Protein AF-A0ABD7SQX8-F1 (afdb_monomer_lite)

pLDDT: mean 85.91, std 11.23, range [38.31, 96.44]

Organism: Vibrio cholerae (NCBI:txid666)

Foldseek 3Di:
DPQDFPDWDWDAAPVGHIWIWGFGDDDQFTQKIFIAHPVDTQAIDGQPRSPHVPSVVLVVCCVPPPCSHDDSNCSHVLSVQLVVLVVDPDPDSVVSSVLVSVVWDWDQDDDPRPDTDTD

Structure (mmCIF, N/CA/C/O backbone):
data_AF-A0ABD7SQX8-F1
#
_entry.id   AF-A0ABD7SQX8-F1
#
loop_
_atom_site.group_PDB
_atom_site.id
_atom_site.type_symbol
_atom_site.label_atom_id
_atom_site.label_alt_id
_atom_site.label_comp_id
_atom_site.label_asym_id
_atom_site.label_entity_id
_atom_site.label_seq_id
_atom_site.pdbx_PDB_ins_code
_atom_site.Cartn_x
_atom_site.Cartn_y
_atom_site.Cartn_z
_atom_site.occupancy
_atom_site.B_iso_or_equi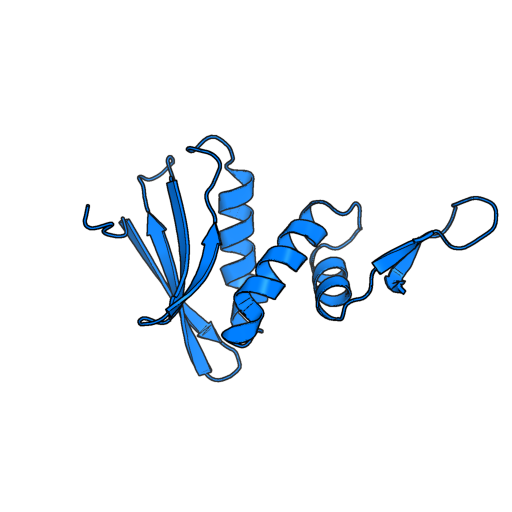v
_atom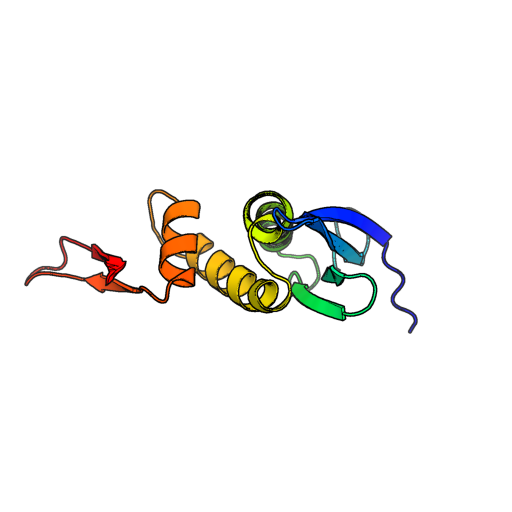_site.auth_seq_id
_atom_site.auth_comp_id
_atom_site.auth_asym_id
_atom_site.auth_atom_id
_atom_site.pdbx_PDB_model_num
ATOM 1 N N . MET A 1 1 ? 11.729 14.577 -20.513 1.00 38.31 1 MET A N 1
ATOM 2 C CA . MET A 1 1 ? 12.654 13.660 -19.813 1.00 38.31 1 MET A CA 1
ATOM 3 C C . MET A 1 1 ? 12.002 12.291 -19.755 1.00 38.31 1 MET A C 1
ATOM 5 O O . MET A 1 1 ? 10.928 12.178 -19.178 1.00 38.31 1 MET A O 1
ATOM 9 N N . ASN A 1 2 ? 12.602 11.290 -20.399 1.00 43.19 2 ASN A N 1
ATOM 10 C CA . ASN A 1 2 ? 12.151 9.903 -20.299 1.00 43.19 2 ASN A CA 1
ATOM 11 C C . ASN A 1 2 ? 12.427 9.431 -18.869 1.00 43.19 2 ASN A C 1
ATOM 13 O O . ASN A 1 2 ? 13.584 9.242 -18.506 1.00 43.19 2 ASN A O 1
ATOM 17 N N . SER A 1 3 ? 11.393 9.314 -18.033 1.00 58.78 3 SER A N 1
ATOM 18 C CA . SER A 1 3 ? 11.550 8.744 -16.695 1.00 58.78 3 SER A CA 1
ATOM 19 C C . SER A 1 3 ? 11.703 7.235 -16.842 1.00 58.78 3 SER A C 1
ATOM 21 O O . SER A 1 3 ? 10.708 6.514 -16.876 1.00 58.78 3 SER A O 1
ATOM 23 N N . VAL A 1 4 ? 12.935 6.769 -17.010 1.00 76.44 4 VAL A N 1
ATOM 24 C CA . VAL A 1 4 ? 13.254 5.343 -16.943 1.00 76.44 4 VAL A CA 1
ATOM 25 C C . VAL A 1 4 ? 13.220 4.945 -15.469 1.00 76.44 4 VAL A C 1
ATOM 27 O O . VAL A 1 4 ? 13.817 5.623 -14.632 1.00 76.44 4 VAL A O 1
ATOM 30 N N . SER A 1 5 ? 12.464 3.901 -15.136 1.00 79.50 5 SER A N 1
ATOM 31 C CA . SER A 1 5 ? 12.468 3.310 -13.796 1.00 79.50 5 SER A CA 1
ATOM 32 C C . SER A 1 5 ? 13.819 2.654 -13.529 1.00 79.50 5 SER A C 1
ATOM 34 O O . SER A 1 5 ? 14.332 1.948 -14.399 1.00 79.50 5 SER A O 1
ATOM 36 N N . SER A 1 6 ? 14.371 2.844 -12.336 1.00 85.62 6 SER A N 1
ATOM 37 C CA . SER A 1 6 ? 15.584 2.142 -11.912 1.00 85.62 6 SER A CA 1
ATOM 38 C C . SER A 1 6 ? 15.294 0.690 -11.546 1.00 85.62 6 SER A C 1
ATOM 40 O O . SER A 1 6 ? 16.097 -0.186 -11.853 1.00 85.62 6 SER A O 1
ATOM 42 N N . GLU A 1 7 ? 14.123 0.420 -10.962 1.00 88.69 7 GLU A N 1
ATOM 43 C CA . GLU A 1 7 ? 13.693 -0.929 -10.592 1.00 88.69 7 GLU A CA 1
ATOM 44 C C . GLU A 1 7 ? 12.213 -1.155 -10.917 1.00 88.69 7 GLU A C 1
ATOM 46 O O . GLU A 1 7 ? 11.389 -0.239 -10.841 1.00 88.69 7 GLU A O 1
ATOM 51 N N . ILE A 1 8 ? 11.875 -2.400 -11.266 1.00 91.75 8 ILE A N 1
ATOM 52 C CA . ILE A 1 8 ? 10.509 -2.834 -11.571 1.00 91.75 8 ILE A CA 1
ATOM 53 C C . ILE A 1 8 ? 10.228 -4.137 -10.825 1.00 91.75 8 ILE A C 1
ATOM 55 O O . ILE A 1 8 ? 10.926 -5.134 -11.003 1.00 91.75 8 ILE A O 1
ATOM 59 N N . TYR A 1 9 ? 9.154 -4.148 -10.044 1.00 92.88 9 TYR A N 1
ATOM 60 C CA . TYR A 1 9 ? 8.645 -5.316 -9.338 1.00 92.88 9 TYR A CA 1
ATOM 61 C C . TYR A 1 9 ? 7.295 -5.712 -9.926 1.00 92.88 9 TYR A C 1
ATOM 63 O O . TYR A 1 9 ? 6.458 -4.859 -10.211 1.00 92.88 9 TYR A O 1
ATOM 71 N N . THR A 1 10 ? 7.074 -7.013 -10.105 1.00 93.00 10 THR A N 1
ATOM 72 C CA . THR A 1 10 ? 5.815 -7.543 -10.642 1.00 93.00 10 THR A CA 1
ATOM 73 C C . THR A 1 10 ? 5.189 -8.523 -9.659 1.00 93.00 10 THR A C 1
ATOM 75 O O . THR A 1 10 ? 5.881 -9.378 -9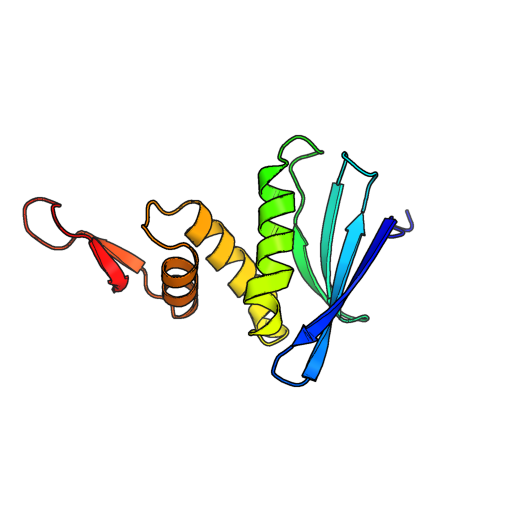.107 1.00 93.00 10 THR A O 1
ATOM 78 N N . SER A 1 11 ? 3.879 -8.425 -9.459 1.00 90.88 11 SER A N 1
ATOM 79 C CA . SER A 1 11 ? 3.086 -9.392 -8.697 1.00 90.88 11 SER A CA 1
ATOM 80 C C . SER A 1 11 ? 1.743 -9.640 -9.382 1.00 90.88 11 SER A C 1
ATOM 82 O O . SER A 1 11 ? 1.404 -9.000 -10.380 1.00 90.88 11 SER A O 1
ATOM 84 N N . ARG A 1 12 ? 0.981 -10.619 -8.890 1.00 89.12 12 ARG A N 1
ATOM 85 C CA . ARG A 1 12 ? -0.392 -10.868 -9.340 1.00 89.12 12 ARG A CA 1
ATOM 86 C C . ARG A 1 12 ? -1.354 -10.619 -8.190 1.00 89.12 12 ARG A C 1
ATOM 88 O O . ARG A 1 12 ? -1.079 -11.034 -7.067 1.00 89.12 12 ARG A O 1
ATOM 95 N N . THR A 1 13 ? -2.468 -9.955 -8.477 1.00 86.38 13 THR A N 1
ATOM 96 C CA . THR A 1 13 ? -3.578 -9.832 -7.533 1.00 86.38 13 THR A CA 1
ATOM 97 C C . THR A 1 13 ? -4.242 -11.188 -7.298 1.00 86.38 13 THR A C 1
ATOM 99 O O . THR A 1 13 ? -4.089 -12.121 -8.094 1.00 86.38 13 THR A O 1
ATOM 102 N N . ALA A 1 14 ? -5.047 -11.281 -6.240 1.00 84.50 14 ALA A N 1
ATOM 103 C CA . ALA A 1 14 ? -5.888 -12.440 -5.951 1.00 84.50 14 ALA A CA 1
ATOM 104 C C . ALA A 1 14 ? -6.856 -12.770 -7.106 1.00 84.50 14 ALA A C 1
ATOM 106 O O . ALA A 1 14 ? -7.164 -13.935 -7.335 1.00 84.50 14 ALA A O 1
ATOM 107 N N . CYS A 1 15 ? -7.285 -11.761 -7.875 1.00 84.56 15 CYS A N 1
ATOM 108 C CA . CYS A 1 15 ? -8.126 -11.924 -9.065 1.00 84.56 15 CYS A CA 1
ATOM 109 C C . CYS A 1 15 ? -7.331 -12.178 -10.367 1.00 84.56 15 CYS A C 1
ATOM 111 O O . CYS A 1 15 ? -7.912 -12.219 -11.449 1.00 84.56 15 CYS A O 1
ATOM 113 N N . GLY A 1 16 ? -6.008 -12.371 -10.287 1.00 85.62 16 GLY A N 1
ATOM 114 C CA . GLY A 1 16 ? -5.154 -12.762 -11.416 1.00 85.62 16 GLY A CA 1
ATOM 115 C C . GLY A 1 16 ? -4.605 -11.609 -12.265 1.00 85.62 16 GLY A C 1
ATOM 116 O O . GLY A 1 16 ? -3.959 -11.860 -13.283 1.00 85.62 16 GLY A O 1
ATOM 117 N N . GLN A 1 17 ? -4.815 -10.354 -11.867 1.00 88.25 17 GLN A N 1
ATOM 118 C CA . GLN A 1 17 ? -4.328 -9.177 -12.592 1.00 88.25 17 GLN A CA 1
ATOM 119 C C . GLN A 1 17 ? -2.850 -8.904 -12.277 1.00 88.25 17 GLN A C 1
ATOM 121 O O . GLN A 1 17 ? -2.424 -8.999 -11.131 1.00 88.25 17 GLN A O 1
ATOM 126 N N . THR A 1 18 ? -2.054 -8.526 -13.280 1.00 91.50 18 THR A N 1
ATOM 127 C CA . THR A 1 18 ? -0.621 -8.228 -13.093 1.00 91.50 18 THR A CA 1
ATOM 128 C C . THR A 1 18 ? -0.403 -6.826 -12.537 1.00 91.50 18 THR A C 1
ATOM 130 O O . THR A 1 18 ? -0.574 -5.861 -13.282 1.00 91.50 18 THR A O 1
ATOM 133 N N . LEU A 1 19 ? 0.045 -6.717 -11.285 1.00 92.50 19 LEU A N 1
ATOM 134 C CA . LEU A 1 19 ? 0.516 -5.477 -10.671 1.00 92.50 19 LEU A CA 1
ATOM 135 C C . LEU A 1 19 ? 1.987 -5.227 -11.010 1.00 92.50 19 LEU A C 1
ATOM 137 O O . LEU A 1 19 ? 2.813 -6.133 -10.931 1.00 92.50 19 LEU A O 1
ATOM 141 N N . ILE A 1 20 ? 2.311 -3.981 -11.325 1.00 94.12 20 ILE A N 1
ATOM 142 C CA . ILE A 1 20 ? 3.660 -3.493 -11.594 1.00 94.12 20 ILE A CA 1
ATOM 143 C C . ILE A 1 20 ? 3.935 -2.323 -10.654 1.00 94.12 20 ILE A C 1
ATOM 145 O O . ILE A 1 20 ? 3.242 -1.303 -10.679 1.00 94.12 20 ILE A O 1
ATOM 149 N N . LEU A 1 21 ? 4.951 -2.486 -9.818 1.00 94.38 21 LEU A N 1
ATOM 150 C CA . LEU A 1 21 ? 5.532 -1.421 -9.020 1.00 94.38 21 LEU A CA 1
ATOM 151 C C . LEU A 1 21 ? 6.817 -0.955 -9.706 1.00 94.38 21 LEU A C 1
ATOM 153 O O . LEU A 1 21 ? 7.765 -1.722 -9.833 1.00 94.38 21 LEU A O 1
ATOM 157 N N . GLU A 1 22 ? 6.863 0.306 -10.109 1.00 93.75 22 GLU A N 1
ATOM 158 C CA . GLU A 1 22 ? 8.053 0.940 -10.672 1.00 93.75 22 GLU A CA 1
ATOM 159 C C . GLU A 1 22 ? 8.648 1.902 -9.644 1.00 93.75 22 GLU A C 1
ATOM 161 O O . GLU A 1 22 ? 7.936 2.717 -9.046 1.00 93.75 22 GLU A O 1
ATOM 166 N N . VAL A 1 23 ? 9.959 1.821 -9.453 1.00 91.88 23 VAL A N 1
ATOM 167 C CA . VAL A 1 23 ? 10.730 2.681 -8.555 1.00 91.88 23 VAL A CA 1
ATOM 168 C C . VAL A 1 23 ? 11.648 3.557 -9.402 1.00 91.88 23 VAL A C 1
ATOM 170 O O . VAL A 1 23 ? 12.254 3.098 -10.370 1.00 91.88 23 VAL A O 1
ATOM 173 N N . PHE A 1 24 ? 11.716 4.843 -9.064 1.00 91.31 24 PHE A N 1
ATOM 174 C CA . PHE A 1 24 ? 12.530 5.840 -9.754 1.00 91.31 24 PHE A CA 1
ATOM 175 C C . PHE A 1 24 ? 13.500 6.490 -8.767 1.00 91.31 24 PHE A C 1
ATOM 177 O O . PHE A 1 24 ? 13.102 6.911 -7.677 1.00 91.31 24 PHE A O 1
ATOM 184 N N . GLY A 1 25 ? 14.750 6.661 -9.188 1.00 86.44 25 GLY A N 1
ATOM 185 C CA . GLY A 1 25 ? 15.839 7.184 -8.358 1.00 86.44 25 GLY A CA 1
ATOM 186 C C . GLY A 1 25 ? 16.919 6.134 -8.118 1.00 86.44 25 GLY A C 1
ATOM 187 O O . GLY A 1 25 ? 16.919 5.086 -8.761 1.00 86.44 25 GLY A O 1
ATOM 188 N N . GLU A 1 26 ? 17.834 6.412 -7.202 1.00 81.75 26 GLU A N 1
ATOM 189 C CA . GLU A 1 26 ? 18.942 5.512 -6.869 1.00 81.75 26 GLU A CA 1
ATOM 190 C C . GLU A 1 26 ? 18.669 4.762 -5.561 1.00 81.75 26 GLU A C 1
ATOM 192 O O . GLU A 1 26 ? 17.773 5.118 -4.788 1.00 81.75 26 GLU A O 1
ATOM 197 N N . VAL A 1 27 ? 19.446 3.710 -5.298 1.00 71.44 27 VAL A N 1
ATOM 198 C CA . VAL A 1 27 ? 19.384 2.977 -4.028 1.00 71.44 27 VAL A CA 1
ATOM 199 C C . VAL A 1 27 ? 19.709 3.945 -2.886 1.00 71.44 27 VAL A C 1
ATOM 201 O O . VAL A 1 27 ? 20.769 4.560 -2.868 1.00 71.44 27 VAL A O 1
ATOM 204 N N . GLY A 1 28 ? 18.777 4.104 -1.945 1.00 70.94 28 GLY A N 1
ATOM 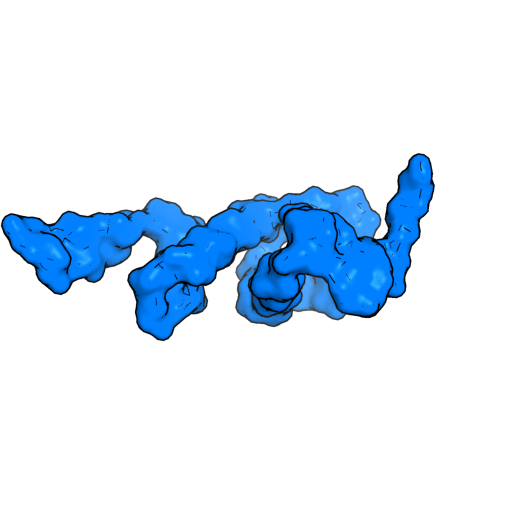205 C CA . GLY A 1 28 ? 18.880 5.086 -0.857 1.00 70.94 28 GLY A CA 1
ATOM 206 C C . GLY A 1 28 ? 18.360 6.490 -1.197 1.00 70.94 28 GLY A C 1
ATOM 207 O O . GLY A 1 28 ? 18.183 7.289 -0.285 1.00 70.94 28 GLY A O 1
ATOM 208 N N . ALA A 1 29 ? 18.037 6.776 -2.463 1.00 80.94 29 ALA A N 1
ATOM 209 C CA . ALA A 1 29 ? 17.497 8.058 -2.921 1.00 80.94 29 ALA A CA 1
ATOM 210 C C . ALA A 1 29 ? 16.317 7.855 -3.891 1.00 80.94 29 ALA A C 1
ATOM 212 O O . ALA A 1 29 ? 16.369 8.189 -5.080 1.00 80.94 29 ALA A O 1
ATOM 213 N N . VAL A 1 30 ? 15.226 7.277 -3.374 1.00 87.00 30 VAL A N 1
ATOM 214 C CA . VAL A 1 30 ? 13.991 7.065 -4.143 1.00 87.00 30 VAL A CA 1
ATOM 215 C C . VAL A 1 30 ? 13.243 8.389 -4.296 1.00 87.00 30 VAL A C 1
ATOM 217 O O . VAL A 1 30 ? 12.790 8.986 -3.321 1.00 87.00 30 VAL A O 1
ATOM 220 N N . SER A 1 31 ? 13.056 8.816 -5.542 1.00 88.44 31 SER A N 1
ATOM 221 C CA . SER A 1 31 ? 12.368 10.068 -5.896 1.00 88.44 31 SER A CA 1
ATOM 222 C C . SER A 1 31 ? 10.874 9.878 -6.162 1.00 88.44 31 SER A C 1
ATOM 224 O O . SER A 1 31 ? 10.073 10.800 -5.993 1.00 88.44 31 SER A O 1
ATOM 226 N N . LYS A 1 32 ? 10.477 8.681 -6.607 1.00 90.75 32 LYS A N 1
ATOM 227 C CA . LYS A 1 32 ? 9.097 8.362 -6.977 1.00 90.75 32 LYS A CA 1
ATOM 228 C C . LYS A 1 32 ? 8.895 6.852 -7.010 1.00 90.75 32 LYS A C 1
ATOM 230 O O . LYS A 1 32 ? 9.781 6.105 -7.412 1.00 90.75 32 LYS A O 1
ATOM 235 N N . MET A 1 33 ? 7.691 6.421 -6.661 1.00 92.75 33 MET A N 1
ATOM 236 C CA . MET A 1 33 ? 7.211 5.058 -6.864 1.00 92.75 33 MET A CA 1
ATOM 237 C C . MET A 1 33 ? 5.835 5.100 -7.524 1.00 92.75 33 MET A C 1
ATOM 239 O O . MET A 1 33 ? 5.004 5.955 -7.194 1.00 92.75 33 MET A O 1
ATOM 243 N N . THR A 1 34 ? 5.575 4.196 -8.461 1.00 94.12 34 THR A N 1
ATOM 244 C CA . THR A 1 34 ? 4.267 4.068 -9.113 1.00 94.12 34 THR A CA 1
ATOM 245 C C . THR A 1 34 ? 3.790 2.643 -9.088 1.00 94.12 34 THR A C 1
ATOM 247 O O . THR A 1 34 ? 4.536 1.730 -9.400 1.00 94.12 34 THR A O 1
ATOM 250 N N . LEU A 1 35 ? 2.524 2.470 -8.737 1.00 94.12 35 LEU A N 1
ATOM 251 C CA . LEU A 1 35 ? 1.854 1.185 -8.737 1.00 94.12 35 LEU A CA 1
ATOM 252 C C . LEU A 1 35 ? 0.742 1.222 -9.780 1.00 94.12 35 LEU A C 1
ATOM 254 O O . LEU A 1 35 ? -0.124 2.103 -9.763 1.00 94.12 35 LEU A O 1
ATOM 258 N N . GLY A 1 36 ? 0.804 0.292 -10.715 1.00 91.38 36 GLY A N 1
ATOM 259 C CA . GLY A 1 36 ? 0.072 0.341 -11.969 1.00 91.38 36 GLY A CA 1
ATOM 260 C C . GLY A 1 36 ? 0.113 -1.002 -12.676 1.00 91.38 36 GLY A C 1
ATOM 261 O O . GLY A 1 36 ? 0.794 -1.920 -12.234 1.00 91.38 36 GLY A O 1
ATOM 262 N N . ASN A 1 37 ? -0.620 -1.139 -13.770 1.00 86.69 37 ASN A N 1
ATOM 263 C CA . ASN A 1 37 ? -0.294 -2.173 -14.742 1.00 86.69 37 ASN A CA 1
ATOM 264 C C . ASN A 1 37 ? 0.668 -1.566 -15.767 1.00 86.69 37 ASN A C 1
ATOM 266 O O . ASN A 1 37 ? 1.089 -0.415 -15.654 1.00 86.69 37 ASN A O 1
ATOM 270 N N . ARG A 1 38 ? 0.982 -2.330 -16.811 1.00 79.56 38 ARG A N 1
ATOM 271 C CA . ARG A 1 38 ? 1.883 -1.884 -17.880 1.00 79.56 38 ARG A CA 1
ATOM 272 C C . ARG A 1 38 ? 1.386 -0.645 -18.642 1.00 79.56 38 ARG A C 1
ATOM 274 O O . ARG A 1 38 ? 2.182 0.019 -19.294 1.00 79.56 38 ARG A O 1
ATOM 281 N N . PHE A 1 39 ? 0.088 -0.354 -18.598 1.00 83.56 39 PHE A N 1
ATOM 282 C CA . PHE A 1 39 ? -0.556 0.702 -19.384 1.00 83.56 39 PHE A CA 1
ATOM 283 C C . PHE A 1 39 ? -1.058 1.875 -18.529 1.00 83.56 39 PHE A C 1
ATOM 285 O O . PHE A 1 39 ? -1.169 2.993 -19.026 1.00 83.56 39 PHE A O 1
ATOM 292 N N . PHE A 1 40 ? -1.362 1.641 -17.251 1.00 85.50 40 PHE A N 1
ATOM 293 C CA . PHE A 1 40 ? -2.047 2.586 -16.376 1.00 85.50 40 PHE A CA 1
ATOM 294 C C . PHE A 1 40 ? -1.433 2.615 -14.982 1.00 85.50 40 PHE A C 1
ATOM 296 O O . PHE A 1 40 ? -1.361 1.599 -14.294 1.00 85.50 40 PHE A O 1
ATOM 303 N N . ILE A 1 41 ? -1.080 3.819 -14.531 1.00 90.00 41 ILE A N 1
ATOM 304 C CA . ILE A 1 41 ? -0.611 4.075 -13.168 1.00 90.00 41 ILE A CA 1
ATOM 305 C C . ILE A 1 41 ? -1.813 4.396 -12.277 1.00 90.00 41 ILE A C 1
ATOM 307 O O . ILE A 1 41 ? -2.472 5.419 -12.476 1.00 90.00 41 ILE A O 1
ATOM 311 N N . ALA A 1 42 ? -2.064 3.562 -11.270 1.00 90.88 42 ALA A N 1
ATOM 312 C CA . ALA A 1 42 ? -3.195 3.709 -10.357 1.00 90.88 42 ALA A CA 1
ATOM 313 C C . ALA A 1 42 ? -2.832 4.505 -9.093 1.00 90.88 42 ALA A C 1
ATOM 315 O O . ALA A 1 42 ? -3.563 5.417 -8.701 1.00 90.88 42 ALA A O 1
ATOM 316 N N . ALA A 1 43 ? -1.682 4.217 -8.479 1.00 92.06 43 ALA A N 1
ATOM 317 C CA . ALA A 1 43 ? -1.188 4.922 -7.299 1.00 92.06 43 ALA A CA 1
ATOM 318 C C . ALA A 1 43 ? 0.228 5.462 -7.528 1.00 92.06 43 ALA A C 1
ATOM 320 O O . ALA A 1 43 ? 1.042 4.869 -8.235 1.00 92.06 43 ALA A O 1
ATOM 321 N N . LYS A 1 44 ? 0.517 6.618 -6.927 1.00 92.00 44 LYS A N 1
ATOM 322 C CA . LYS A 1 44 ? 1.827 7.272 -6.978 1.00 92.00 44 LYS A CA 1
ATOM 323 C C . LYS A 1 44 ? 2.249 7.636 -5.564 1.00 92.00 44 LYS A C 1
ATOM 325 O O . LYS A 1 44 ? 1.433 8.144 -4.794 1.00 92.00 44 LYS A O 1
ATOM 330 N N . CYS A 1 45 ? 3.518 7.426 -5.261 1.00 89.75 45 CYS A N 1
ATOM 331 C CA . CYS A 1 45 ? 4.156 7.910 -4.052 1.00 89.75 45 CYS A CA 1
ATOM 332 C C . CYS A 1 45 ? 5.362 8.754 -4.445 1.00 89.75 45 CYS A C 1
ATOM 334 O O . CYS A 1 45 ? 6.156 8.361 -5.296 1.00 89.75 45 CYS A O 1
ATOM 336 N N . TYR A 1 46 ? 5.466 9.923 -3.829 1.00 88.44 46 TYR A N 1
ATOM 337 C CA . TYR A 1 46 ? 6.600 10.823 -3.955 1.00 88.44 46 TYR A CA 1
ATOM 338 C C . TYR A 1 46 ? 7.169 10.965 -2.548 1.00 88.44 46 TYR A C 1
ATOM 340 O O . TYR A 1 46 ? 6.689 11.824 -1.803 1.00 88.44 46 TYR A O 1
ATOM 348 N N . PRO A 1 47 ? 8.107 10.087 -2.149 1.00 81.19 47 PRO A N 1
ATOM 349 C CA . PRO A 1 47 ? 8.854 10.293 -0.917 1.00 81.19 47 PRO A CA 1
ATOM 350 C C . PRO A 1 47 ? 9.451 11.693 -1.013 1.00 81.19 47 PRO A C 1
ATOM 352 O O . PRO A 1 47 ? 10.136 11.969 -1.993 1.00 81.19 47 PRO A O 1
ATOM 355 N N . LEU A 1 48 ? 9.096 12.592 -0.088 1.00 68.62 48 LEU A N 1
ATOM 356 C CA . LEU A 1 48 ? 9.507 14.004 -0.092 1.00 68.62 48 LEU A CA 1
ATOM 357 C C . LEU A 1 48 ? 11.012 14.110 -0.363 1.00 68.62 48 LEU A C 1
ATOM 359 O O . LEU A 1 48 ? 11.799 13.919 0.553 1.00 68.62 48 LEU A O 1
ATOM 363 N N . ASN A 1 49 ? 11.378 14.342 -1.627 1.00 59.81 49 ASN A N 1
ATOM 364 C CA . ASN A 1 49 ? 12.739 14.481 -2.135 1.00 59.81 49 ASN A CA 1
ATOM 365 C C . ASN A 1 49 ? 13.803 13.671 -1.364 1.00 59.81 49 ASN A C 1
ATOM 367 O O . ASN A 1 49 ? 14.817 14.230 -0.964 1.00 59.81 49 ASN A O 1
ATOM 371 N N . SER A 1 50 ? 13.607 12.354 -1.215 1.00 57.25 50 SER A N 1
ATOM 372 C CA . SER A 1 50 ? 14.555 11.401 -0.588 1.00 57.25 50 SER A CA 1
ATOM 373 C C . SER A 1 50 ? 14.657 11.392 0.951 1.00 57.25 50 SER A C 1
ATOM 375 O O . SER A 1 50 ? 15.296 10.492 1.487 1.00 57.25 50 SER A O 1
ATOM 377 N N . ASP A 1 51 ? 13.987 12.290 1.679 1.00 63.41 51 ASP A N 1
ATOM 378 C CA . ASP A 1 51 ? 14.212 12.463 3.132 1.00 63.41 51 ASP A CA 1
ATOM 379 C C . ASP A 1 51 ? 13.249 11.669 4.033 1.00 63.41 51 ASP A C 1
ATOM 381 O O . ASP A 1 51 ? 13.343 11.715 5.260 1.00 63.41 51 ASP A O 1
ATOM 385 N N . ASN A 1 52 ? 12.289 10.943 3.452 1.00 71.88 52 ASN A N 1
ATOM 386 C CA . ASN A 1 52 ? 11.293 10.185 4.212 1.00 71.88 52 ASN A CA 1
ATOM 387 C C . ASN A 1 52 ? 11.364 8.679 3.895 1.00 71.88 52 ASN A C 1
ATOM 389 O O . ASN A 1 52 ? 10.588 8.195 3.060 1.00 71.88 52 ASN A O 1
ATOM 393 N N . PRO A 1 53 ? 12.271 7.927 4.553 1.00 78.19 53 PRO A N 1
ATOM 394 C CA . PRO A 1 53 ? 12.412 6.488 4.330 1.00 78.19 53 PRO A CA 1
ATOM 395 C C . PRO A 1 53 ? 11.146 5.713 4.720 1.00 78.19 53 PRO A C 1
ATOM 397 O O . PRO A 1 53 ? 10.837 4.686 4.113 1.00 78.19 53 PRO A O 1
ATOM 400 N N . ASP A 1 54 ? 10.357 6.229 5.666 1.00 87.25 54 ASP A N 1
ATOM 401 C CA . ASP A 1 54 ? 9.122 5.582 6.106 1.00 87.25 54 ASP A CA 1
ATOM 402 C C . ASP A 1 54 ? 8.089 5.514 4.983 1.00 87.25 54 ASP A C 1
ATOM 404 O O . ASP A 1 54 ? 7.447 4.483 4.816 1.00 87.25 54 ASP A O 1
ATOM 408 N N . GLN A 1 55 ? 7.958 6.551 4.149 1.00 87.56 55 GLN A N 1
ATOM 409 C CA . GLN A 1 55 ? 7.022 6.508 3.020 1.00 87.56 55 GLN A CA 1
ATOM 410 C C . GLN A 1 55 ? 7.379 5.443 1.982 1.00 87.56 55 GLN A C 1
ATOM 412 O O . GLN A 1 55 ? 6.475 4.811 1.435 1.00 87.56 55 GLN A O 1
ATOM 417 N N . VAL A 1 56 ? 8.672 5.238 1.719 1.00 89.38 56 VAL A N 1
ATOM 418 C CA . VAL A 1 56 ? 9.143 4.175 0.820 1.00 89.38 56 VAL A CA 1
ATOM 419 C C . VAL A 1 56 ? 8.771 2.816 1.407 1.00 89.38 56 VAL A C 1
ATOM 421 O O . VAL A 1 56 ? 8.120 2.011 0.738 1.00 89.38 56 VAL A O 1
ATOM 424 N N . ASN A 1 57 ? 9.093 2.600 2.684 1.00 91.19 57 ASN A N 1
ATOM 425 C CA . ASN A 1 57 ? 8.763 1.369 3.399 1.00 91.19 57 ASN A CA 1
ATOM 426 C C . ASN A 1 57 ? 7.252 1.109 3.422 1.00 91.19 57 ASN A C 1
ATOM 428 O O . ASN A 1 57 ? 6.808 -0.003 3.148 1.00 91.19 57 ASN A O 1
ATOM 432 N N . TRP A 1 58 ? 6.450 2.140 3.676 1.00 93.25 58 TRP A N 1
ATOM 433 C CA . TRP A 1 58 ? 4.992 2.069 3.667 1.00 93.25 58 TRP A CA 1
ATOM 434 C C . TRP A 1 58 ? 4.443 1.708 2.291 1.00 93.25 58 TRP A C 1
ATOM 436 O O . TRP A 1 58 ? 3.503 0.924 2.203 1.00 93.25 58 TRP A O 1
ATOM 446 N N . PHE A 1 59 ? 5.004 2.258 1.211 1.00 93.88 59 PHE A N 1
ATOM 447 C CA . PHE A 1 59 ? 4.542 1.944 -0.140 1.00 93.88 59 PHE A CA 1
ATOM 448 C C . PHE A 1 59 ? 4.905 0.513 -0.549 1.00 93.88 59 PHE A C 1
ATOM 450 O O . PHE A 1 59 ? 4.080 -0.171 -1.158 1.00 93.88 59 PHE A O 1
ATOM 457 N N . PHE A 1 60 ? 6.094 0.029 -0.175 1.00 93.62 60 PHE A N 1
ATOM 458 C CA . PHE A 1 60 ? 6.474 -1.372 -0.376 1.00 93.62 60 PHE A CA 1
ATOM 459 C C . PHE A 1 60 ? 5.611 -2.328 0.446 1.00 93.62 60 PHE A C 1
ATOM 461 O O . PHE A 1 60 ? 5.160 -3.345 -0.082 1.00 93.62 60 PHE A O 1
ATOM 468 N N . ASP A 1 61 ? 5.346 -2.003 1.712 1.00 95.12 61 ASP A N 1
ATOM 469 C CA . ASP A 1 61 ? 4.460 -2.798 2.562 1.00 95.12 61 ASP A CA 1
ATOM 470 C C . ASP A 1 61 ? 3.037 -2.833 1.992 1.00 95.12 61 ASP A C 1
ATOM 472 O O . ASP A 1 61 ? 2.452 -3.907 1.841 1.00 95.12 61 ASP A O 1
ATOM 476 N N . TYR A 1 62 ? 2.515 -1.677 1.569 1.00 96.44 62 TYR A N 1
ATOM 477 C CA . TYR A 1 62 ? 1.229 -1.578 0.887 1.00 96.44 62 TYR A CA 1
ATOM 478 C C . TYR A 1 62 ? 1.181 -2.465 -0.363 1.00 96.44 62 TYR A C 1
ATOM 480 O O . TYR A 1 62 ? 0.252 -3.262 -0.514 1.00 96.44 62 TYR A O 1
ATOM 488 N N . TYR A 1 63 ? 2.194 -2.378 -1.229 1.00 95.31 63 TYR A N 1
ATOM 489 C CA . TYR A 1 63 ? 2.310 -3.209 -2.428 1.00 95.31 63 TYR A CA 1
ATOM 490 C C . TYR A 1 63 ? 2.308 -4.707 -2.097 1.00 95.31 63 TYR A C 1
ATOM 492 O O . TYR A 1 63 ? 1.575 -5.480 -2.717 1.00 95.31 63 TYR A O 1
ATOM 500 N N . LYS A 1 64 ? 3.099 -5.116 -1.103 1.00 93.69 64 LYS A N 1
ATOM 501 C CA . LYS A 1 64 ? 3.294 -6.524 -0.752 1.00 93.69 64 LYS A CA 1
ATOM 502 C C . LYS A 1 64 ? 2.082 -7.138 -0.057 1.00 93.69 64 LYS A C 1
ATOM 504 O O . LYS A 1 64 ? 1.751 -8.285 -0.335 1.00 93.69 64 LYS A O 1
ATOM 509 N N . ASN A 1 65 ? 1.434 -6.397 0.840 1.00 94.12 65 ASN A N 1
ATOM 510 C CA . ASN A 1 65 ? 0.472 -6.972 1.782 1.00 94.12 65 ASN A CA 1
ATOM 511 C C . ASN A 1 65 ? -0.988 -6.610 1.486 1.00 94.12 65 ASN A C 1
ATOM 513 O O . ASN A 1 65 ? -1.873 -7.363 1.884 1.00 94.12 65 ASN A O 1
ATOM 517 N N . TYR A 1 66 ? -1.251 -5.512 0.771 1.00 95.38 66 TYR A N 1
ATOM 518 C CA . TYR A 1 66 ? -2.612 -4.990 0.587 1.00 95.38 66 TYR A CA 1
ATOM 519 C C . TYR A 1 66 ? -2.993 -4.836 -0.880 1.00 95.38 66 TYR A C 1
ATOM 521 O O . TYR A 1 66 ? -4.092 -5.218 -1.261 1.00 95.38 66 TYR A O 1
ATOM 529 N N . ALA A 1 67 ? -2.103 -4.310 -1.723 1.00 94.25 67 ALA A N 1
ATOM 530 C CA . ALA A 1 67 ? -2.412 -4.032 -3.124 1.00 94.25 67 ALA A CA 1
ATOM 531 C C . ALA A 1 67 ? -2.856 -5.279 -3.900 1.00 94.25 67 ALA A C 1
ATOM 533 O O . ALA A 1 67 ? -3.758 -5.193 -4.725 1.00 94.25 67 ALA A O 1
ATOM 534 N N . TRP A 1 68 ? -2.268 -6.444 -3.613 1.00 91.06 68 TRP A N 1
ATOM 535 C CA . TRP A 1 68 ? -2.634 -7.705 -4.263 1.00 91.06 68 TRP A CA 1
ATOM 536 C C . TRP A 1 68 ? -4.065 -8.173 -3.940 1.00 91.06 68 TRP A C 1
ATOM 538 O O . TRP A 1 68 ? -4.607 -9.003 -4.666 1.00 91.06 68 TRP A O 1
ATOM 548 N N . LEU A 1 69 ? -4.690 -7.638 -2.888 1.00 93.69 69 LEU A N 1
ATOM 549 C CA . LEU A 1 69 ? -6.072 -7.933 -2.495 1.00 93.69 69 LEU A CA 1
ATOM 550 C C . LEU A 1 69 ? -7.094 -6.993 -3.146 1.00 93.69 69 LEU A C 1
ATOM 552 O O . LEU A 1 69 ? -8.290 -7.163 -2.931 1.00 93.69 69 LEU A O 1
ATOM 556 N N . LEU A 1 70 ? -6.638 -5.987 -3.894 1.00 92.00 70 LEU A N 1
ATOM 557 C CA . LEU A 1 70 ? -7.482 -4.938 -4.452 1.00 92.00 70 LEU A CA 1
ATOM 558 C C . LEU A 1 70 ? -7.524 -5.013 -5.975 1.00 92.00 70 LEU A C 1
ATOM 560 O O . LEU A 1 70 ? -6.539 -5.367 -6.626 1.00 92.00 70 LEU A O 1
ATOM 564 N N . ASP A 1 71 ? -8.648 -4.583 -6.537 1.00 88.88 71 ASP A N 1
ATOM 565 C CA . ASP A 1 71 ? -8.764 -4.335 -7.968 1.00 88.88 71 ASP A CA 1
ATOM 566 C C . ASP A 1 71 ? -8.046 -3.039 -8.373 1.00 88.88 71 ASP A C 1
ATOM 568 O O . ASP A 1 71 ? -7.856 -2.114 -7.575 1.00 88.88 71 ASP A O 1
ATOM 572 N N . TRP A 1 72 ? -7.709 -2.936 -9.662 1.00 85.38 72 TRP A N 1
ATOM 573 C CA . TRP A 1 72 ? -7.035 -1.775 -10.262 1.00 85.38 72 TRP A CA 1
ATOM 574 C C . TRP A 1 72 ? -7.592 -0.418 -9.834 1.00 85.38 72 TRP A C 1
ATOM 576 O O . TRP A 1 72 ? -6.834 0.501 -9.511 1.00 85.38 72 TRP A O 1
ATOM 586 N N . HIS A 1 73 ? -8.917 -0.286 -9.852 1.00 87.69 73 HIS A N 1
ATOM 587 C CA . HIS A 1 73 ? -9.607 0.972 -9.574 1.00 87.69 73 HIS A CA 1
ATOM 588 C C . HIS A 1 73 ? -9.505 1.387 -8.102 1.00 87.69 73 HIS A C 1
ATOM 590 O O . HIS A 1 73 ? -9.575 2.577 -7.788 1.00 87.69 73 HIS A O 1
ATOM 596 N N . ASP A 1 74 ? -9.263 0.426 -7.212 1.00 92.75 74 ASP A N 1
ATOM 597 C CA . ASP A 1 74 ? -9.211 0.637 -5.775 1.00 92.75 74 ASP A CA 1
ATOM 598 C C . ASP A 1 74 ? -7.807 0.902 -5.243 1.00 92.75 74 ASP A C 1
ATOM 600 O O . ASP A 1 74 ? -7.672 1.390 -4.124 1.00 92.75 74 ASP A O 1
ATOM 604 N N . LEU A 1 75 ? -6.748 0.672 -6.022 1.00 93.56 75 LEU A N 1
ATOM 605 C CA . LEU A 1 75 ? -5.368 0.849 -5.550 1.00 93.56 75 LEU A CA 1
ATOM 606 C C . LEU A 1 75 ? -5.079 2.272 -5.056 1.00 93.56 75 LEU A C 1
ATOM 608 O O . LEU A 1 75 ? -4.415 2.474 -4.040 1.00 93.56 75 LEU A O 1
ATOM 612 N N . LYS A 1 76 ? -5.621 3.294 -5.728 1.00 94.50 76 LYS A N 1
ATOM 613 C CA . LYS A 1 76 ? -5.470 4.683 -5.269 1.00 94.50 76 LYS A CA 1
ATOM 614 C C . LYS A 1 76 ? -6.153 4.904 -3.919 1.00 94.50 76 LYS A C 1
ATOM 616 O O . LYS A 1 76 ? -5.582 5.537 -3.033 1.00 94.50 76 LYS A O 1
ATOM 621 N N . LYS A 1 77 ? -7.380 4.395 -3.772 1.00 95.56 77 LYS A N 1
ATOM 622 C CA . LYS A 1 77 ? -8.160 4.480 -2.532 1.00 95.56 77 LYS A CA 1
ATOM 623 C C . LYS A 1 77 ? -7.462 3.709 -1.413 1.00 95.56 77 LYS A C 1
ATOM 625 O O . LYS A 1 77 ? -7.268 4.260 -0.334 1.00 95.56 77 LYS A O 1
ATOM 630 N N . GLY A 1 78 ? -7.034 2.481 -1.693 1.00 96.25 78 GLY A N 1
ATOM 631 C CA . GLY A 1 78 ? -6.286 1.624 -0.786 1.00 96.25 78 GLY A CA 1
ATOM 632 C C . GLY A 1 78 ? -5.030 2.314 -0.275 1.00 96.25 78 GLY A C 1
ATOM 633 O O . GLY A 1 78 ? -4.845 2.395 0.934 1.00 96.25 78 GLY A O 1
ATOM 634 N N . TRP A 1 79 ? -4.228 2.915 -1.156 1.00 96.00 79 TRP A N 1
ATOM 635 C CA . TRP A 1 79 ? -3.042 3.654 -0.728 1.00 96.00 79 TRP A CA 1
ATOM 636 C C . TRP A 1 79 ? -3.377 4.791 0.252 1.00 96.00 79 TRP A C 1
ATOM 638 O O . TRP A 1 79 ? -2.759 4.901 1.309 1.00 96.00 79 TRP A O 1
ATOM 648 N N . LEU A 1 80 ? -4.410 5.592 -0.030 1.00 95.31 80 LEU A N 1
ATOM 649 C CA . LEU A 1 80 ? -4.848 6.661 0.878 1.00 95.31 80 LEU A CA 1
ATOM 650 C C . LEU A 1 80 ? -5.345 6.115 2.228 1.00 95.31 80 LEU A C 1
ATOM 652 O O . LEU A 1 80 ? -5.051 6.696 3.275 1.00 95.31 80 LEU A O 1
ATOM 656 N N . CYS A 1 81 ? -6.090 5.008 2.224 1.00 95.88 81 CYS A N 1
ATOM 657 C CA . CYS A 1 81 ? -6.549 4.338 3.444 1.00 95.88 81 CYS A CA 1
ATOM 658 C C . CYS A 1 81 ? -5.377 3.776 4.252 1.00 95.88 81 CYS A C 1
ATOM 660 O O . CYS A 1 81 ? -5.360 3.9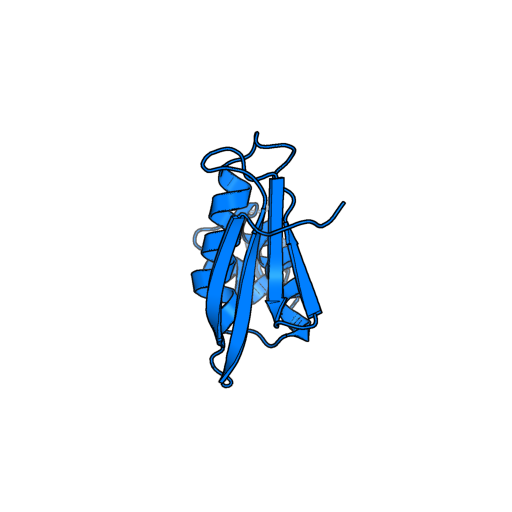06 5.473 1.00 95.88 81 CYS A O 1
ATOM 662 N N . TYR A 1 82 ? -4.368 3.227 3.581 1.00 95.88 82 TYR A N 1
ATOM 663 C CA . TYR A 1 82 ? -3.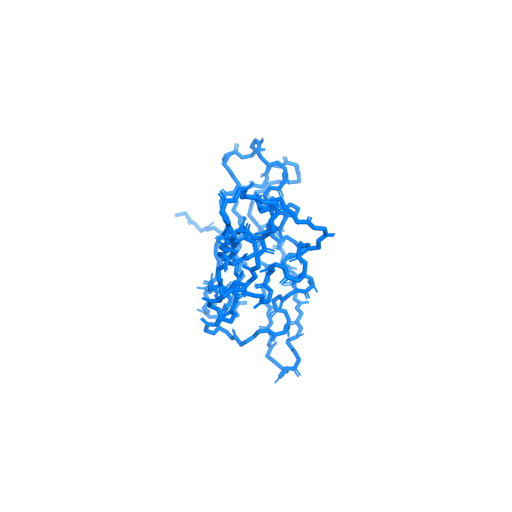163 2.711 4.215 1.00 95.88 82 TYR A CA 1
ATOM 664 C C . TYR A 1 82 ? -2.334 3.827 4.859 1.00 95.88 82 TYR A C 1
ATOM 666 O O . TYR A 1 82 ? -1.942 3.718 6.019 1.00 95.88 82 TYR A O 1
ATOM 674 N N . GLN A 1 83 ? -2.162 4.960 4.173 1.00 93.94 83 GLN A N 1
ATOM 675 C CA . GLN A 1 83 ? -1.514 6.139 4.756 1.00 93.94 83 GLN A CA 1
ATOM 676 C C . GLN A 1 83 ? -2.261 6.668 5.988 1.00 93.94 83 GLN A C 1
ATOM 678 O O . GLN A 1 83 ? -1.630 7.134 6.937 1.00 93.94 83 GLN A O 1
ATOM 683 N N . LYS A 1 84 ? -3.600 6.615 5.987 1.00 93.31 84 LYS A N 1
ATOM 684 C CA . LYS A 1 84 ? -4.407 6.962 7.167 1.00 93.31 84 LYS A CA 1
ATOM 685 C C . LYS A 1 84 ? -4.209 5.949 8.293 1.00 93.31 84 LYS A C 1
ATOM 687 O O . LYS A 1 84 ? -4.004 6.365 9.426 1.00 93.31 84 LYS A O 1
ATOM 692 N N . ALA A 1 85 ? -4.219 4.655 7.979 1.00 94.00 85 ALA A N 1
ATOM 693 C CA . ALA A 1 85 ? -4.004 3.579 8.942 1.00 94.00 85 ALA A CA 1
ATOM 694 C C . ALA A 1 85 ? -2.635 3.676 9.632 1.00 94.00 85 ALA A C 1
ATOM 696 O O . ALA A 1 85 ? -2.580 3.595 10.852 1.00 94.00 85 ALA A O 1
ATOM 697 N N . GLN A 1 86 ? -1.561 3.956 8.886 1.00 93.44 86 GLN A N 1
ATOM 698 C CA . GLN A 1 86 ? -0.214 4.155 9.443 1.00 93.44 86 GLN A CA 1
ATOM 699 C C . GLN A 1 86 ? -0.129 5.338 10.422 1.00 93.44 86 GLN A C 1
ATOM 701 O O . GLN A 1 86 ? 0.624 5.309 11.390 1.00 93.44 86 GLN A O 1
ATOM 706 N N . LYS A 1 87 ? -0.920 6.393 10.195 1.00 90.81 87 LYS A N 1
ATOM 707 C CA . LYS A 1 87 ? -0.961 7.579 11.068 1.00 90.81 87 LYS A CA 1
ATOM 708 C C . LYS A 1 87 ? -1.946 7.434 12.230 1.00 90.81 87 LYS A C 1
ATOM 710 O O . LYS A 1 87 ? -1.914 8.239 13.163 1.00 90.81 87 LYS A O 1
ATOM 715 N N . GLN A 1 88 ? -2.840 6.450 12.174 1.00 87.69 88 GLN A N 1
ATOM 716 C CA . GLN A 1 88 ? -3.836 6.209 13.204 1.00 87.69 88 GLN A CA 1
ATOM 717 C C . GLN A 1 88 ? -3.183 5.475 14.375 1.00 87.69 88 GLN A C 1
ATOM 719 O O . GLN A 1 88 ? -2.671 4.370 14.225 1.00 87.69 88 GLN A O 1
ATOM 724 N N . ARG A 1 89 ? -3.273 6.054 15.577 1.00 78.06 89 ARG A N 1
ATOM 725 C CA . ARG A 1 89 ? -2.931 5.335 16.810 1.00 78.06 89 ARG A CA 1
ATOM 726 C C . ARG A 1 89 ? -3.934 4.195 16.990 1.00 78.06 89 ARG A C 1
ATOM 728 O O . ARG A 1 89 ? -5.090 4.448 17.334 1.00 78.06 89 ARG A O 1
ATOM 735 N N . CYS A 1 90 ? -3.515 2.979 16.667 1.00 76.88 90 CYS A N 1
ATOM 736 C CA . CYS A 1 90 ? -4.292 1.752 16.785 1.00 76.88 90 CYS A CA 1
ATOM 737 C C . CYS A 1 90 ? -3.352 0.565 17.010 1.00 76.88 90 CYS A C 1
ATOM 739 O O . CYS A 1 90 ? -2.174 0.630 16.663 1.00 76.88 90 CYS A O 1
ATOM 741 N N . ASP A 1 91 ? -3.892 -0.528 17.541 1.00 77.38 91 ASP A N 1
ATOM 742 C CA . ASP A 1 91 ? -3.106 -1.736 17.816 1.00 77.38 91 ASP A CA 1
ATOM 743 C C . ASP A 1 91 ? -2.776 -2.529 16.539 1.00 77.38 91 ASP A C 1
ATOM 745 O O . ASP A 1 91 ? -1.912 -3.402 16.545 1.00 77.38 91 ASP A O 1
ATOM 749 N N . SER A 1 92 ? -3.467 -2.252 15.424 1.00 90.19 92 SER A N 1
ATOM 750 C CA . SER A 1 92 ? -3.287 -2.971 14.161 1.00 90.19 92 SER A CA 1
ATOM 751 C C . SER A 1 92 ? -3.562 -2.090 12.943 1.00 90.19 92 SER A C 1
ATOM 753 O O . SER A 1 92 ? -4.711 -1.742 12.654 1.00 90.19 92 SER A O 1
ATOM 755 N N . VAL A 1 93 ? -2.504 -1.817 12.169 1.00 92.56 93 VAL A N 1
ATOM 756 C CA . VAL A 1 93 ? -2.578 -1.107 10.879 1.00 92.56 93 VAL A CA 1
ATOM 757 C C . VAL A 1 93 ? -3.497 -1.838 9.900 1.00 92.56 93 VAL A C 1
ATOM 759 O O . VAL A 1 93 ? -4.285 -1.195 9.216 1.00 92.56 93 VAL A O 1
ATOM 762 N N . SER A 1 94 ? -3.458 -3.175 9.874 1.00 93.69 94 SER A N 1
ATOM 763 C CA . SER A 1 94 ? -4.309 -3.979 8.987 1.00 93.69 94 SER A CA 1
ATOM 764 C C . SER A 1 94 ? -5.795 -3.797 9.303 1.00 93.69 94 SER A C 1
ATOM 766 O O . SER A 1 94 ? -6.597 -3.519 8.411 1.00 93.69 94 SER A O 1
ATOM 768 N N . SER A 1 95 ? -6.166 -3.852 10.586 1.00 92.81 95 SER A N 1
ATOM 769 C CA . SER A 1 95 ? -7.549 -3.597 11.008 1.00 92.81 95 SER A CA 1
ATOM 770 C C . SER A 1 95 ? -7.990 -2.170 10.665 1.00 92.81 95 SER A C 1
ATOM 772 O O . SER A 1 95 ? -9.070 -1.965 10.107 1.00 92.81 95 SER A O 1
ATOM 774 N N . ALA A 1 96 ? -7.149 -1.168 10.940 1.00 93.81 96 ALA A N 1
ATOM 775 C CA . ALA A 1 96 ? -7.458 0.219 10.602 1.00 93.81 96 ALA A CA 1
ATOM 776 C C . ALA A 1 96 ? -7.602 0.432 9.087 1.00 93.81 96 ALA A C 1
ATOM 778 O O . ALA A 1 96 ? -8.520 1.128 8.652 1.00 93.81 96 ALA A O 1
ATOM 779 N N . PHE A 1 97 ? -6.745 -0.202 8.285 1.00 96.38 97 PHE A N 1
ATOM 780 C CA . PHE A 1 97 ? -6.805 -0.158 6.829 1.00 96.38 97 PHE A CA 1
ATOM 781 C C . PHE A 1 97 ? -8.166 -0.625 6.311 1.00 96.38 97 PHE A C 1
ATOM 783 O O . PHE A 1 97 ? -8.823 0.136 5.599 1.00 96.38 97 PHE A O 1
ATOM 790 N N . TRP A 1 98 ? -8.614 -1.826 6.693 1.00 95.69 98 TRP A N 1
ATOM 791 C CA . TRP A 1 98 ? -9.872 -2.384 6.188 1.00 95.69 98 TRP A CA 1
ATOM 792 C C . TRP A 1 98 ? -11.081 -1.579 6.649 1.00 95.69 98 TRP A C 1
ATOM 794 O O . TRP A 1 98 ? -11.965 -1.306 5.843 1.00 95.69 98 TRP A O 1
ATOM 804 N N . ASN A 1 99 ? -11.078 -1.083 7.889 1.00 94.94 99 ASN A N 1
ATOM 805 C CA . ASN A 1 99 ? -12.138 -0.188 8.350 1.00 94.94 99 ASN A CA 1
ATOM 806 C C . ASN A 1 99 ? -12.199 1.103 7.517 1.00 94.94 99 ASN A C 1
ATOM 808 O O . ASN A 1 99 ? -13.271 1.474 7.040 1.00 94.94 99 ASN A O 1
ATOM 812 N N . TYR A 1 100 ? -11.065 1.770 7.273 1.00 95.25 100 TYR A N 1
ATOM 813 C CA . TYR A 1 100 ? -11.050 2.950 6.401 1.00 95.25 100 TYR A CA 1
ATOM 814 C C . TYR A 1 100 ? -11.440 2.619 4.962 1.00 95.25 100 TYR A C 1
ATOM 816 O O . TYR A 1 100 ? -12.059 3.443 4.288 1.00 95.25 100 TYR A O 1
ATOM 824 N N . PHE A 1 101 ? -11.060 1.445 4.467 1.00 95.44 101 PHE A N 1
ATOM 825 C CA . PHE A 1 101 ? -11.377 1.009 3.115 1.00 95.44 101 PHE A CA 1
ATOM 826 C C . PHE A 1 101 ? -12.880 0.741 2.936 1.00 95.44 101 PHE A C 1
ATOM 828 O O . PHE A 1 101 ? -13.453 1.122 1.912 1.00 95.44 101 PHE A O 1
ATOM 835 N N . GLU A 1 102 ? -13.538 0.204 3.965 1.00 94.56 102 GLU A N 1
ATOM 836 C CA . GLU A 1 102 ? -14.998 0.066 4.073 1.00 94.56 102 GLU A CA 1
ATOM 837 C C . GLU A 1 102 ? -15.726 1.403 4.307 1.00 94.56 102 GLU A C 1
ATOM 839 O O . GLU A 1 102 ? -16.952 1.453 4.299 1.00 94.56 102 GLU A O 1
ATOM 844 N N . GLY A 1 103 ? -14.991 2.504 4.495 1.00 92.00 103 GLY A N 1
ATOM 845 C CA . GLY A 1 103 ? -15.555 3.838 4.716 1.00 92.00 103 GLY A CA 1
ATOM 846 C C . GLY A 1 103 ? -15.888 4.154 6.175 1.00 92.00 103 GLY A C 1
ATOM 847 O O . GLY A 1 103 ? -16.422 5.230 6.450 1.00 92.00 103 GLY A O 1
ATOM 848 N N . LYS A 1 104 ? -15.536 3.268 7.111 1.00 91.50 104 LYS A N 1
ATOM 849 C CA . LYS A 1 104 ? -15.707 3.499 8.548 1.00 91.50 104 LYS A CA 1
ATOM 850 C C . LYS A 1 104 ? -14.728 4.550 9.057 1.00 91.50 104 LYS A C 1
ATOM 852 O O . LYS A 1 104 ? -13.643 4.768 8.506 1.00 91.50 104 LYS A O 1
ATOM 857 N N . GLN A 1 105 ? -15.095 5.185 10.160 1.00 84.56 105 GLN A N 1
ATOM 858 C CA . GLN A 1 105 ? -14.264 6.156 10.862 1.00 84.56 105 GLN A CA 1
ATOM 859 C C . GLN A 1 105 ? -14.193 5.819 12.346 1.00 84.56 105 GLN A C 1
ATOM 861 O O . GLN A 1 105 ? -15.171 5.373 12.943 1.00 84.56 105 GLN A O 1
ATOM 866 N N . ILE A 1 106 ? -13.042 6.072 12.968 1.00 84.94 106 ILE A N 1
ATOM 867 C CA . ILE A 1 106 ? -12.952 6.043 14.425 1.00 84.94 106 ILE A CA 1
ATOM 868 C C . ILE A 1 106 ? -13.721 7.245 14.974 1.00 84.94 106 ILE A C 1
ATOM 870 O O . ILE A 1 106 ? -13.429 8.396 14.646 1.00 84.94 106 ILE A O 1
ATOM 874 N N . LYS A 1 107 ? -14.711 6.971 15.820 1.00 83.56 107 LYS A N 1
ATOM 875 C CA . LYS A 1 107 ? -15.433 7.979 16.592 1.00 83.56 107 LYS A CA 1
ATOM 876 C C . LYS A 1 107 ? -15.253 7.702 18.072 1.00 83.56 107 LYS A C 1
ATOM 878 O O . LYS A 1 107 ? -15.216 6.555 18.520 1.00 83.56 107 LYS A O 1
ATOM 883 N N . MET A 1 108 ? -15.147 8.779 18.832 1.00 78.75 108 MET A N 1
ATOM 884 C CA . MET A 1 108 ? -15.181 8.722 20.283 1.00 78.75 108 MET A CA 1
ATOM 885 C C . MET A 1 108 ? -16.624 8.464 20.726 1.00 78.75 108 MET A C 1
ATOM 887 O O . MET A 1 108 ? -17.537 9.176 20.307 1.00 78.75 108 MET A O 1
ATOM 891 N N . VAL A 1 109 ? -16.839 7.442 21.552 1.00 77.06 109 VAL A N 1
ATOM 892 C CA . VAL A 1 109 ? -18.169 7.051 22.033 1.00 77.06 109 VAL A CA 1
ATOM 893 C C . VAL A 1 109 ? -18.205 7.132 23.561 1.00 77.06 109 VAL A C 1
ATOM 895 O O . VAL A 1 109 ? -17.341 6.587 24.245 1.00 77.06 109 VAL A O 1
ATOM 898 N N . GLY A 1 110 ? -19.224 7.808 24.103 1.00 72.38 110 GLY A N 1
ATOM 899 C CA . GLY A 1 110 ? -19.447 7.984 25.545 1.00 72.38 110 GLY A CA 1
ATOM 900 C C . GLY A 1 110 ? -19.148 9.397 26.068 1.00 72.38 110 GLY A C 1
ATOM 901 O O . GLY A 1 110 ? -18.465 10.188 25.428 1.00 72.38 110 GLY A O 1
ATOM 902 N N . ARG A 1 111 ? -19.663 9.726 27.265 1.00 62.59 111 ARG A N 1
ATOM 903 C CA . ARG A 1 111 ? -19.615 11.086 27.856 1.00 62.59 111 ARG A CA 1
ATOM 904 C C . ARG A 1 111 ? -18.223 11.560 28.321 1.00 62.59 111 ARG A C 1
ATOM 906 O O . ARG A 1 111 ? -18.105 12.708 28.731 1.00 62.59 111 ARG A O 1
ATOM 913 N N . LYS A 1 112 ? -17.185 10.711 28.297 1.00 62.91 112 LYS A N 1
ATOM 914 C CA . LYS A 1 112 ? -15.835 11.031 28.823 1.00 62.91 112 LYS A CA 1
ATOM 915 C C . LYS A 1 112 ? -14.664 10.443 28.013 1.00 62.91 112 LYS A C 1
ATOM 917 O O . LYS A 1 112 ? -13.599 10.205 28.564 1.00 62.91 112 LYS A O 1
ATOM 922 N N . GLY A 1 113 ? -14.852 10.166 26.723 1.00 57.53 113 GLY A N 1
ATOM 923 C CA . GLY A 1 113 ? -13.740 9.862 25.810 1.00 57.53 113 GLY A CA 1
ATOM 924 C C . GLY A 1 113 ? -12.928 8.587 26.057 1.00 57.53 113 GLY A C 1
ATOM 925 O O . GLY A 1 113 ? -11.848 8.444 25.498 1.00 57.53 113 GLY A O 1
ATOM 926 N N . ALA A 1 114 ? -13.446 7.654 26.855 1.00 62.19 114 ALA A N 1
ATOM 927 C CA . ALA A 1 114 ? -12.726 6.438 27.228 1.00 62.19 114 ALA A CA 1
ATOM 928 C C . ALA A 1 114 ? -12.740 5.337 26.151 1.00 62.19 114 ALA A C 1
ATOM 930 O O . ALA A 1 114 ? -11.954 4.400 26.239 1.00 62.19 114 ALA A O 1
ATOM 931 N N . VAL A 1 115 ? -13.630 5.411 25.152 1.00 72.81 115 VAL A N 1
ATOM 932 C CA . VAL A 1 115 ? -13.796 4.341 24.157 1.00 72.81 115 VAL A CA 1
ATOM 933 C C . VAL A 1 115 ? -13.860 4.922 22.750 1.00 72.81 115 VAL A C 1
ATOM 935 O O . VAL A 1 115 ? -14.707 5.765 22.448 1.00 72.81 115 VAL A O 1
ATOM 938 N N . PHE A 1 116 ? -12.990 4.431 21.872 1.00 77.50 116 PHE A N 1
ATOM 939 C CA . PHE A 1 116 ? -13.057 4.673 20.434 1.00 77.50 116 PHE A CA 1
ATOM 940 C C . PHE A 1 116 ? -13.689 3.460 19.757 1.00 77.50 116 PHE A C 1
ATOM 942 O O . PHE A 1 116 ? -13.360 2.320 20.087 1.00 77.50 116 PHE A O 1
ATOM 949 N N . LYS A 1 117 ? -14.609 3.693 18.822 1.00 83.12 117 LYS A N 1
ATOM 950 C CA . LYS A 1 117 ? -15.209 2.632 18.005 1.00 83.12 117 LYS A CA 1
ATOM 951 C C . LYS A 1 117 ? -15.168 3.017 16.537 1.00 83.12 117 LYS A C 1
ATOM 953 O O . LYS A 1 117 ? -15.286 4.193 16.201 1.00 83.12 117 LYS A O 1
ATOM 958 N N . TRP A 1 118 ? -15.031 2.010 15.686 1.00 85.88 118 TRP A N 1
ATOM 959 C CA . TRP A 1 118 ? -15.269 2.143 14.256 1.00 85.88 118 TRP A CA 1
ATOM 960 C C . TRP A 1 118 ? -16.775 2.257 14.013 1.00 85.88 118 TRP A C 1
ATOM 962 O O . TRP A 1 118 ? -17.540 1.434 14.519 1.00 85.88 118 TRP A O 1
ATOM 972 N N . VAL A 1 119 ? -17.183 3.300 13.291 1.00 82.25 119 VAL A N 1
ATOM 973 C CA . VAL A 1 119 ? -18.576 3.622 12.941 1.00 82.25 119 VAL A CA 1
ATOM 974 C C . VAL A 1 119 ? -18.677 3.862 11.448 1.00 82.25 119 VAL A C 1
ATOM 976 O O . VAL A 1 119 ? -17.743 4.503 10.910 1.00 82.25 119 VAL A O 1
#

Sequence (119 aa):
MNSVSSEIYTSRTACGQTLILEVFGEVGAVSKMTLGNRFFIAAKCYPLNSDNPDQVNWFFDYYKNYAWLLDWHDLKKGWLCYQKAQKQRCDSVSSAFWNYFEGKQIKMVGRKGAVFKWV

Secondary structure (DSSP, 8-state):
-----SEEEEEE-TTS-EEEEEEEEETTEEEEEEEE-SS-EEEEE--GGG--HHHHHHHHHHHHHTGGGS-GGGHHHHHHHHHHHHHS--S-HHHHHHHHHTT--EEEESTTS-EEEE-

Radius of gyration: 16.23 Å; chains: 1; bounding box: 39×27×49 Å